Protein AF-A0A2E2E248-F1 (afdb_monomer)

Structure (mmCIF, N/CA/C/O backbone):
data_AF-A0A2E2E248-F1
#
_entry.id   AF-A0A2E2E248-F1
#
loop_
_atom_site.group_PDB
_atom_site.id
_atom_site.type_symbol
_atom_site.label_atom_id
_atom_site.label_alt_id
_atom_site.label_comp_id
_atom_site.label_asym_id
_atom_site.label_entity_id
_atom_site.label_seq_id
_atom_site.pdbx_PDB_ins_code
_atom_site.Cartn_x
_atom_site.Cartn_y
_atom_site.Cartn_z
_atom_site.occupancy
_atom_site.B_iso_or_equiv
_atom_site.auth_seq_id
_atom_site.auth_comp_id
_atom_site.auth_asym_id
_atom_site.auth_atom_id
_atom_site.pdbx_PDB_model_num
ATOM 1 N N . MET A 1 1 ? 5.690 -13.723 6.437 1.00 57.59 1 MET A N 1
ATOM 2 C CA . MET A 1 1 ? 5.033 -14.015 5.138 1.00 57.59 1 MET A CA 1
ATOM 3 C C . MET A 1 1 ? 4.847 -12.769 4.275 1.00 57.59 1 MET A C 1
ATOM 5 O O . MET A 1 1 ? 5.312 -12.788 3.146 1.00 57.59 1 MET A O 1
ATOM 9 N N . PHE A 1 2 ? 4.271 -11.679 4.800 1.00 66.31 2 PHE A N 1
ATOM 10 C CA . PHE A 1 2 ? 3.949 -10.451 4.043 1.00 66.31 2 PHE A CA 1
ATOM 11 C C . PHE A 1 2 ? 5.123 -9.717 3.369 1.00 66.31 2 PHE A C 1
ATOM 13 O O . PHE A 1 2 ? 4.900 -8.986 2.413 1.00 66.31 2 PHE A O 1
ATOM 20 N N . TYR A 1 3 ? 6.360 -9.934 3.822 1.00 67.88 3 TYR A N 1
ATOM 21 C CA . TYR A 1 3 ? 7.569 -9.415 3.164 1.00 67.88 3 TYR A CA 1
ATOM 22 C C . TYR A 1 3 ? 8.296 -10.467 2.321 1.00 67.88 3 TYR A C 1
ATOM 24 O O . TYR A 1 3 ? 8.964 -10.128 1.356 1.00 67.88 3 TYR A O 1
ATOM 32 N N . VAL A 1 4 ? 8.124 -11.750 2.648 1.00 78.69 4 VAL A N 1
ATOM 33 C CA . VAL A 1 4 ? 8.805 -12.861 1.965 1.00 78.69 4 VAL A CA 1
ATOM 34 C C . VAL A 1 4 ? 8.157 -13.135 0.611 1.00 78.69 4 VAL A C 1
ATOM 36 O O . VAL A 1 4 ? 8.856 -13.320 -0.375 1.00 78.69 4 VAL A O 1
ATOM 39 N N . PHE A 1 5 ? 6.823 -13.115 0.548 1.00 85.00 5 PHE A N 1
ATOM 40 C CA . PHE A 1 5 ? 6.097 -13.381 -0.692 1.00 85.00 5 PHE A CA 1
ATOM 41 C C . PHE A 1 5 ? 6.354 -12.316 -1.778 1.00 85.00 5 PHE A C 1
ATOM 43 O O . PHE A 1 5 ? 6.743 -12.704 -2.877 1.00 85.00 5 PHE A O 1
ATOM 50 N N . PRO A 1 6 ? 6.273 -10.996 -1.494 1.00 85.44 6 PRO A N 1
ATOM 51 C CA . PRO A 1 6 ? 6.676 -9.980 -2.469 1.00 85.44 6 PRO A CA 1
ATOM 52 C C . PRO A 1 6 ? 8.132 -10.117 -2.924 1.00 85.44 6 PRO A C 1
ATOM 54 O O . PRO A 1 6 ? 8.435 -9.881 -4.091 1.00 85.44 6 PRO A O 1
ATOM 57 N N . LEU A 1 7 ? 9.033 -10.518 -2.020 1.00 84.62 7 LEU A N 1
ATOM 58 C CA . LEU A 1 7 ? 10.455 -10.687 -2.323 1.00 84.62 7 LEU A CA 1
ATOM 59 C C . LEU A 1 7 ? 10.681 -11.859 -3.287 1.00 84.62 7 LEU A C 1
ATOM 61 O O . LEU A 1 7 ? 11.422 -11.709 -4.254 1.00 84.62 7 LEU A O 1
ATOM 65 N N . ILE A 1 8 ? 9.976 -12.980 -3.094 1.00 87.31 8 ILE A N 1
ATOM 66 C CA . ILE A 1 8 ? 9.983 -14.105 -4.041 1.00 87.31 8 ILE A CA 1
ATOM 67 C C . ILE A 1 8 ? 9.448 -13.658 -5.406 1.00 87.31 8 ILE A C 1
ATOM 69 O O . ILE A 1 8 ? 10.088 -13.931 -6.416 1.00 87.31 8 ILE A O 1
ATOM 73 N N . CYS A 1 9 ? 8.324 -12.935 -5.459 1.00 84.44 9 CYS A N 1
ATOM 74 C CA . CYS A 1 9 ? 7.767 -12.442 -6.724 1.00 84.44 9 CYS A CA 1
ATOM 75 C C . CYS A 1 9 ? 8.736 -11.511 -7.472 1.00 84.44 9 CYS A C 1
ATOM 77 O O . CYS A 1 9 ? 8.905 -11.654 -8.683 1.00 84.44 9 CYS A O 1
ATOM 79 N N . GLY A 1 10 ? 9.411 -10.600 -6.762 1.00 79.69 10 GLY A N 1
ATOM 80 C CA . GLY A 1 10 ? 10.454 -9.755 -7.347 1.00 79.69 10 GLY A CA 1
ATOM 81 C C . GLY A 1 10 ? 11.634 -10.579 -7.873 1.00 79.69 10 GLY A C 1
ATOM 82 O O . GLY A 1 10 ? 12.043 -10.429 -9.022 1.00 79.69 10 GLY A O 1
ATOM 83 N N . PHE A 1 11 ? 12.123 -11.534 -7.078 1.00 84.00 11 PHE A N 1
ATOM 84 C CA . PHE A 1 11 ? 13.238 -12.396 -7.475 1.00 84.00 11 PHE A CA 1
ATOM 85 C C . PHE A 1 11 ? 12.915 -13.263 -8.700 1.00 84.00 11 PHE A C 1
ATOM 87 O O . PHE A 1 11 ? 13.746 -13.407 -9.594 1.00 84.00 11 PHE A O 1
ATOM 94 N N . VAL A 1 12 ? 11.690 -13.787 -8.787 1.00 86.12 12 VAL A N 1
ATOM 95 C CA . VAL A 1 12 ? 11.202 -14.507 -9.971 1.00 86.12 12 VAL A CA 1
ATOM 96 C C . VAL A 1 12 ? 11.233 -13.594 -11.198 1.00 86.12 12 VAL A C 1
ATOM 98 O O . VAL A 1 12 ? 11.735 -13.995 -12.243 1.00 86.12 12 VAL A O 1
ATOM 101 N N . SER A 1 13 ? 10.784 -12.343 -11.075 1.00 82.31 13 SER A N 1
ATOM 102 C CA . SER A 1 13 ? 10.848 -11.384 -12.185 1.00 82.31 13 SER A CA 1
ATOM 103 C C . SER A 1 13 ? 12.276 -11.105 -1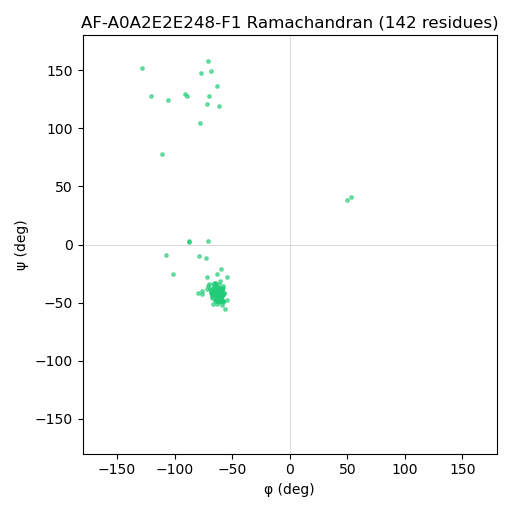2.657 1.00 82.31 13 SER A C 1
ATOM 105 O O . SER A 1 13 ? 12.498 -10.978 -13.862 1.00 82.31 13 SER A O 1
ATOM 107 N N . LEU A 1 14 ? 13.239 -11.011 -11.731 1.00 82.94 14 LEU A N 1
ATOM 108 C CA . LEU A 1 14 ? 14.658 -10.869 -12.075 1.00 82.94 14 LEU A CA 1
ATOM 109 C C . LEU A 1 14 ? 15.175 -12.094 -12.821 1.00 82.94 14 LEU A C 1
ATOM 111 O O . LEU A 1 14 ? 15.854 -11.948 -13.833 1.00 82.94 14 LEU A O 1
ATOM 115 N N . TYR A 1 15 ? 14.828 -13.292 -12.347 1.00 86.50 15 TYR A N 1
ATOM 116 C CA . TYR A 1 15 ? 15.257 -14.545 -12.961 1.00 86.50 15 TYR A CA 1
ATOM 117 C C . TYR A 1 15 ? 14.785 -14.673 -14.418 1.00 86.50 15 TYR A C 1
ATOM 119 O O . TYR A 1 15 ? 15.542 -15.118 -15.277 1.00 86.50 15 TYR A O 1
ATOM 127 N N . PHE A 1 16 ? 13.565 -14.217 -14.719 1.00 88.31 16 PHE A N 1
ATOM 128 C CA . PHE A 1 16 ? 13.005 -14.224 -16.075 1.00 88.31 16 PHE A CA 1
ATOM 129 C C . PHE A 1 16 ? 13.354 -12.980 -16.916 1.00 88.31 16 PHE A C 1
ATOM 131 O O . PHE A 1 16 ? 12.902 -12.888 -18.055 1.00 88.31 16 PHE A O 1
ATOM 138 N N . ASN A 1 17 ? 14.150 -12.034 -16.394 1.00 85.44 17 ASN A N 1
ATOM 139 C CA . ASN A 1 17 ? 14.510 -10.771 -17.061 1.00 85.44 17 ASN A CA 1
ATOM 140 C C . ASN A 1 17 ? 13.304 -9.991 -17.621 1.00 85.44 17 ASN A C 1
ATOM 142 O O . ASN A 1 17 ? 13.375 -9.377 -18.686 1.00 85.44 17 ASN A O 1
ATOM 146 N N . ILE A 1 18 ? 12.186 -9.998 -16.893 1.00 84.81 18 ILE A N 1
ATOM 147 C CA . ILE A 1 18 ? 10.997 -9.242 -17.291 1.00 84.81 18 ILE A CA 1
ATOM 148 C C . ILE A 1 18 ? 11.304 -7.752 -17.125 1.00 84.81 18 ILE A C 1
ATOM 150 O O . ILE A 1 18 ? 11.724 -7.319 -16.052 1.00 84.81 18 ILE A O 1
ATOM 154 N N . SER A 1 19 ? 11.078 -6.974 -18.183 1.00 87.50 19 SER A N 1
ATOM 155 C CA . SER A 1 19 ? 11.227 -5.520 -18.178 1.00 87.50 19 SER A CA 1
ATOM 156 C C . SER A 1 19 ? 9.897 -4.873 -18.540 1.00 87.50 19 SER A C 1
ATOM 158 O O . SER A 1 19 ? 9.279 -5.223 -19.546 1.00 87.50 19 SER A O 1
ATOM 160 N N . PHE A 1 20 ? 9.444 -3.944 -17.708 1.00 86.38 20 PHE A N 1
ATOM 161 C CA . PHE A 1 20 ? 8.281 -3.118 -17.985 1.00 86.38 20 PHE A CA 1
ATOM 162 C C . PHE A 1 20 ? 8.620 -2.009 -18.975 1.00 86.38 20 PHE A C 1
ATOM 164 O O . PHE A 1 20 ? 9.731 -1.467 -18.998 1.00 86.38 20 PHE A O 1
ATOM 171 N N . ASP A 1 21 ? 7.617 -1.666 -19.775 1.00 90.38 21 ASP A N 1
ATOM 172 C CA . ASP A 1 21 ? 7.660 -0.481 -20.613 1.00 90.38 21 ASP A CA 1
ATOM 173 C C . ASP A 1 21 ? 7.551 0.811 -19.775 1.00 90.38 21 ASP A C 1
ATOM 175 O O . ASP A 1 21 ? 7.064 0.783 -18.641 1.00 90.38 21 ASP A O 1
ATOM 179 N N . ILE A 1 22 ? 8.009 1.946 -20.315 1.00 89.19 22 ILE A N 1
ATOM 180 C CA . ILE A 1 22 ? 7.987 3.248 -19.626 1.00 89.19 22 ILE A CA 1
ATOM 181 C C . ILE A 1 22 ? 6.552 3.618 -19.267 1.00 89.19 22 ILE A C 1
ATOM 183 O O . ILE A 1 22 ? 6.300 4.110 -18.163 1.00 89.19 22 ILE A O 1
ATOM 187 N N . ASP A 1 23 ? 5.613 3.327 -20.166 1.00 92.06 23 ASP A N 1
ATOM 188 C CA . ASP A 1 23 ? 4.202 3.648 -19.986 1.00 92.06 23 ASP A CA 1
ATOM 189 C C . ASP A 1 23 ? 3.619 2.945 -18.749 1.00 92.06 23 ASP A C 1
ATOM 191 O O . ASP A 1 23 ? 2.795 3.520 -18.034 1.00 92.06 23 ASP A O 1
ATOM 195 N N . SER A 1 24 ? 4.124 1.757 -18.394 1.00 93.00 24 SER A N 1
ATOM 196 C CA . SER A 1 24 ? 3.740 1.048 -17.167 1.00 93.00 24 SER A CA 1
ATOM 197 C C . SER A 1 24 ? 4.141 1.801 -15.895 1.00 93.00 24 SER A C 1
ATOM 199 O O . SER A 1 24 ? 3.394 1.791 -14.911 1.00 93.00 24 SER A O 1
ATOM 201 N N . TYR A 1 25 ? 5.291 2.485 -15.883 1.00 93.31 25 TYR A N 1
ATOM 202 C CA . TYR A 1 25 ? 5.671 3.340 -14.751 1.00 93.31 25 TYR A CA 1
ATOM 203 C C . TYR A 1 25 ? 4.797 4.596 -14.690 1.00 93.31 25 TYR A C 1
ATOM 205 O O . TYR A 1 25 ? 4.409 5.005 -13.597 1.00 93.31 25 TYR A O 1
ATOM 213 N N . GLY A 1 26 ? 4.405 5.149 -15.844 1.00 93.12 26 GLY A N 1
ATOM 214 C CA . GLY A 1 26 ? 3.413 6.226 -15.928 1.00 93.12 26 GLY A CA 1
ATOM 215 C C . GLY A 1 26 ? 2.074 5.824 -15.300 1.00 93.12 26 GLY A C 1
ATOM 216 O O . GLY A 1 26 ? 1.565 6.513 -14.414 1.00 93.12 26 GLY A O 1
ATOM 217 N N . LEU A 1 27 ? 1.557 4.647 -15.667 1.00 95.31 27 LEU A N 1
ATOM 218 C CA . LEU A 1 27 ? 0.356 4.058 -15.062 1.00 95.31 27 LEU A CA 1
ATOM 219 C C . LEU A 1 27 ? 0.516 3.834 -13.552 1.00 95.31 27 LEU A C 1
ATOM 221 O O . LEU A 1 27 ? -0.423 4.064 -12.788 1.00 95.31 27 LEU A O 1
ATOM 225 N N . SER A 1 28 ? 1.710 3.428 -13.108 1.00 95.50 28 SER A N 1
ATOM 226 C CA . SER A 1 28 ? 2.009 3.219 -11.687 1.00 95.50 28 SER A CA 1
ATOM 227 C C . SER A 1 28 ? 1.898 4.514 -10.879 1.00 95.50 28 SER A C 1
ATOM 229 O O . SER A 1 28 ? 1.330 4.508 -9.786 1.00 95.50 28 SER A O 1
ATOM 231 N N . ILE A 1 29 ? 2.372 5.640 -11.424 1.00 95.81 29 ILE A N 1
ATOM 232 C CA . ILE A 1 29 ? 2.257 6.960 -10.783 1.00 95.81 29 ILE A CA 1
ATOM 233 C C . ILE A 1 29 ? 0.782 7.323 -10.580 1.00 95.81 29 ILE A C 1
ATOM 235 O O . ILE A 1 29 ? 0.387 7.691 -9.472 1.00 95.81 29 ILE A O 1
ATOM 239 N N . THR A 1 30 ? -0.048 7.177 -11.619 1.00 96.75 30 THR A N 1
ATOM 240 C CA . THR A 1 30 ? -1.489 7.455 -11.528 1.00 96.75 30 THR A CA 1
ATOM 241 C C . THR A 1 30 ? -2.175 6.532 -10.524 1.00 96.75 30 THR A C 1
ATOM 243 O O . THR A 1 30 ? -2.944 7.000 -9.684 1.00 96.75 30 THR A O 1
ATOM 246 N N . PHE A 1 31 ? -1.862 5.235 -10.562 1.00 96.62 31 PHE A N 1
ATOM 247 C CA . PHE A 1 31 ? -2.400 4.238 -9.639 1.00 96.62 31 PHE A CA 1
ATOM 248 C C . PHE A 1 31 ? -2.118 4.601 -8.176 1.00 96.62 31 PHE A C 1
ATOM 250 O O . PHE A 1 31 ? -3.053 4.734 -7.383 1.00 96.62 31 PHE A O 1
ATOM 257 N N . PHE A 1 32 ? -0.848 4.815 -7.811 1.00 96.56 32 PHE A N 1
ATOM 258 C CA . PHE A 1 32 ? -0.494 5.161 -6.433 1.00 96.56 32 PHE A CA 1
ATOM 259 C C . PHE A 1 32 ? -1.035 6.537 -6.035 1.00 96.56 32 PHE A C 1
ATOM 261 O O . PHE A 1 32 ? -1.461 6.700 -4.895 1.00 96.56 32 PHE A O 1
ATOM 268 N N . GLY A 1 33 ? -1.103 7.501 -6.959 1.00 96.69 33 GLY A N 1
ATOM 269 C CA . GLY A 1 33 ? -1.698 8.816 -6.706 1.00 96.69 33 GLY A CA 1
ATOM 270 C C . GLY A 1 33 ? -3.172 8.731 -6.296 1.00 96.69 33 GLY A C 1
ATOM 271 O O . GLY A 1 33 ? -3.567 9.308 -5.282 1.00 96.69 33 GLY A O 1
ATOM 272 N N . ILE A 1 34 ? -3.971 7.948 -7.029 1.00 96.81 34 ILE A N 1
ATOM 273 C CA . ILE A 1 34 ? -5.380 7.692 -6.690 1.00 96.81 34 ILE A CA 1
ATOM 274 C C . ILE A 1 34 ? -5.483 7.005 -5.325 1.00 96.81 34 ILE A C 1
ATOM 276 O O . ILE A 1 34 ? -6.274 7.417 -4.476 1.00 96.81 34 ILE A O 1
ATOM 280 N N . PHE A 1 35 ? -4.667 5.978 -5.082 1.00 95.19 35 PHE A N 1
ATOM 281 C CA . PHE A 1 35 ? -4.716 5.240 -3.823 1.00 95.19 35 PHE A CA 1
ATOM 282 C C . PHE A 1 35 ? -4.308 6.074 -2.612 1.00 95.19 35 PHE A C 1
ATOM 284 O O . PHE A 1 35 ? -4.934 5.935 -1.567 1.00 95.19 35 PHE A O 1
ATOM 291 N N . ILE A 1 36 ? -3.332 6.975 -2.735 1.00 96.44 36 ILE A N 1
ATOM 292 C CA . ILE A 1 36 ? -2.980 7.913 -1.660 1.00 96.44 36 ILE A CA 1
ATOM 293 C C . ILE A 1 36 ? -4.198 8.764 -1.287 1.00 96.44 36 ILE A C 1
ATOM 295 O O . ILE A 1 36 ? -4.537 8.854 -0.107 1.00 96.44 36 ILE A O 1
ATOM 299 N N . ALA A 1 37 ? -4.895 9.335 -2.275 1.00 96.56 37 ALA A N 1
ATOM 300 C CA . ALA A 1 37 ? -6.091 10.140 -2.029 1.00 96.56 37 ALA A CA 1
ATOM 301 C C . ALA A 1 37 ? -7.212 9.323 -1.359 1.00 96.56 37 ALA A C 1
ATOM 303 O O . ALA A 1 37 ? -7.810 9.770 -0.378 1.00 96.56 37 ALA A O 1
ATOM 304 N N . LEU A 1 38 ? -7.464 8.101 -1.840 1.00 95.38 38 LEU A N 1
ATOM 305 C CA . LEU A 1 38 ? -8.457 7.199 -1.249 1.00 95.38 38 LEU A CA 1
ATOM 306 C C . LEU A 1 38 ? -8.101 6.812 0.191 1.00 95.38 38 LEU A C 1
ATOM 308 O O . LEU A 1 38 ? -8.957 6.865 1.073 1.00 95.38 38 LEU A O 1
ATOM 312 N N . LEU A 1 39 ? -6.846 6.447 0.450 1.00 94.44 39 LEU A N 1
ATOM 313 C CA . LEU A 1 39 ? -6.397 6.035 1.777 1.00 94.44 39 LEU A CA 1
ATOM 314 C C . LEU A 1 39 ? -6.435 7.192 2.778 1.00 94.44 39 LEU A C 1
ATOM 316 O O . LEU A 1 39 ? -6.829 6.970 3.919 1.00 94.44 39 LEU A O 1
ATOM 320 N N . LEU A 1 40 ? -6.102 8.418 2.360 1.00 94.81 40 LEU A N 1
ATOM 321 C CA . LEU A 1 40 ? -6.245 9.611 3.200 1.00 94.81 40 LEU A CA 1
ATOM 322 C C . LEU A 1 40 ? -7.713 9.878 3.558 1.00 94.81 40 LEU A C 1
ATOM 324 O O . LEU A 1 40 ? -8.019 10.120 4.726 1.00 94.81 40 LEU A O 1
ATOM 328 N N . ASN A 1 41 ? -8.634 9.761 2.594 1.00 94.94 41 ASN A N 1
ATOM 329 C CA . ASN A 1 41 ? -10.073 9.882 2.860 1.00 94.94 41 ASN A CA 1
ATOM 330 C C . ASN A 1 41 ? -10.550 8.838 3.879 1.00 94.94 41 ASN A C 1
ATOM 332 O O . ASN A 1 41 ? -11.277 9.162 4.820 1.00 94.94 41 ASN A O 1
ATOM 336 N N . ILE A 1 42 ? -10.101 7.590 3.727 1.00 91.44 42 ILE A N 1
ATOM 337 C CA . ILE A 1 42 ? -10.409 6.507 4.665 1.00 91.44 42 ILE A CA 1
ATOM 338 C C . ILE A 1 42 ? -9.804 6.798 6.048 1.00 91.44 42 ILE A C 1
ATOM 340 O O . ILE A 1 42 ? -10.487 6.630 7.057 1.00 91.44 42 ILE A O 1
ATOM 344 N N . GLN A 1 43 ? -8.559 7.277 6.122 1.00 92.00 43 GLN A N 1
ATOM 345 C CA . GLN A 1 43 ? -7.897 7.617 7.384 1.00 92.00 43 GLN A CA 1
ATOM 346 C C . GLN A 1 43 ? -8.670 8.692 8.157 1.00 92.00 43 GLN A C 1
ATOM 348 O O . GLN A 1 43 ? -8.902 8.536 9.357 1.00 92.00 43 GLN A O 1
ATOM 353 N N . VAL A 1 44 ? -9.125 9.748 7.476 1.00 91.31 44 VAL A N 1
ATOM 354 C CA . VAL A 1 44 ? -9.961 10.794 8.086 1.00 91.31 44 VAL A CA 1
ATOM 355 C C . VAL A 1 44 ? -11.296 10.221 8.572 1.00 91.31 44 VAL A C 1
ATOM 357 O O . VAL A 1 44 ? -11.731 10.541 9.680 1.00 91.31 44 VAL A O 1
ATOM 360 N N . ALA A 1 45 ? -11.926 9.331 7.800 1.00 90.25 45 ALA A N 1
ATOM 361 C CA . ALA A 1 45 ? -13.172 8.675 8.199 1.00 90.25 45 ALA A CA 1
ATOM 362 C C . ALA A 1 45 ? -13.003 7.787 9.447 1.00 90.25 4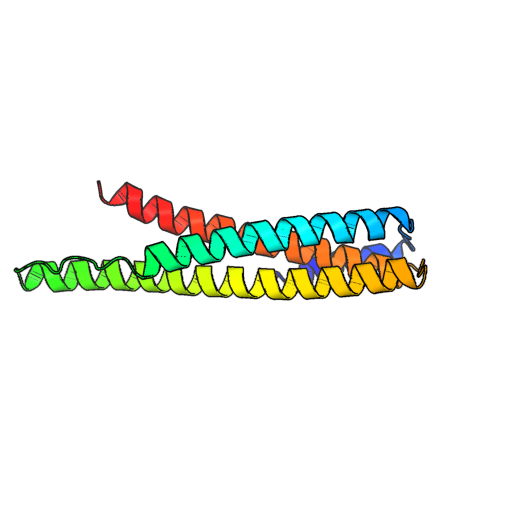5 ALA A C 1
ATOM 364 O O . ALA A 1 45 ? -13.845 7.791 10.339 1.00 90.25 45 ALA A O 1
ATOM 365 N N . ILE A 1 46 ? -11.899 7.052 9.567 1.00 87.31 46 ILE A N 1
ATOM 366 C CA . ILE A 1 46 ? -11.621 6.248 10.768 1.00 87.31 46 ILE A CA 1
ATOM 367 C C . ILE A 1 46 ? -11.311 7.135 11.966 1.00 87.31 46 ILE A C 1
ATOM 369 O O . ILE A 1 46 ? -11.735 6.841 13.085 1.00 87.31 46 ILE A O 1
ATOM 373 N N . PHE A 1 47 ? -10.592 8.232 11.746 1.00 85.25 47 PHE A N 1
ATOM 374 C CA . PHE A 1 47 ? -10.299 9.190 12.799 1.00 85.25 47 PHE A CA 1
ATOM 375 C C . PHE A 1 47 ? -11.576 9.831 13.360 1.00 85.25 47 PHE A C 1
ATOM 377 O O . PHE A 1 47 ? -11.704 9.957 14.579 1.00 85.25 47 PHE A O 1
ATOM 384 N N . SER A 1 48 ? -12.558 10.156 12.511 1.00 85.19 48 SER A N 1
ATOM 385 C CA . SER A 1 48 ? -13.854 10.670 12.974 1.00 85.19 48 SER A CA 1
ATOM 386 C C . SER A 1 48 ? -14.621 9.634 13.809 1.00 85.19 48 SER A C 1
ATOM 388 O O . SER A 1 48 ? -15.174 9.977 14.855 1.00 85.19 48 SER A O 1
ATOM 390 N N . ILE A 1 49 ? -14.567 8.351 13.429 1.00 82.94 49 ILE A N 1
ATOM 391 C CA . ILE A 1 49 ? -15.128 7.243 14.221 1.00 82.94 49 ILE A CA 1
ATOM 392 C C . ILE A 1 49 ? -14.417 7.128 15.578 1.00 82.94 49 ILE A C 1
ATOM 394 O O . ILE A 1 49 ? -15.068 6.926 16.604 1.00 82.94 49 ILE A O 1
ATOM 398 N N . PHE A 1 50 ? -13.093 7.299 15.613 1.00 78.50 50 PHE A N 1
ATOM 399 C CA . PHE A 1 50 ? -12.301 7.218 16.843 1.00 78.50 50 PHE A CA 1
ATOM 400 C C . PHE A 1 50 ? -12.639 8.329 17.850 1.00 78.50 50 PHE A C 1
ATOM 402 O O . PHE A 1 50 ? -12.590 8.101 19.060 1.00 78.50 50 PHE A O 1
ATOM 409 N N . GLN A 1 51 ? -13.006 9.519 17.367 1.00 77.94 51 GLN A N 1
ATOM 410 C CA . GLN A 1 51 ? -13.374 10.661 18.210 1.00 77.94 51 GLN A CA 1
ATOM 411 C C . GLN A 1 51 ? -14.797 10.591 18.780 1.00 77.94 51 GLN A C 1
ATOM 413 O O . GLN A 1 51 ? -15.141 11.393 19.655 1.00 77.94 51 GLN A O 1
ATOM 418 N N . ARG A 1 52 ? -15.634 9.649 18.325 1.00 79.19 52 ARG A N 1
ATOM 419 C CA . ARG A 1 52 ? -17.006 9.512 18.822 1.00 79.19 52 ARG A CA 1
ATOM 420 C C . ARG A 1 52 ? -16.983 9.209 20.326 1.00 79.19 52 ARG A C 1
ATOM 422 O O . ARG A 1 52 ? -16.413 8.211 20.767 1.00 79.19 52 ARG A O 1
ATOM 429 N N . LYS A 1 53 ? -17.585 10.095 21.128 1.00 63.00 53 LYS A N 1
ATOM 430 C CA . LYS A 1 53 ? -17.735 9.900 22.576 1.00 63.00 53 LYS A CA 1
ATOM 431 C C . LYS A 1 53 ? -18.773 8.803 22.811 1.00 63.00 53 LYS A C 1
ATOM 433 O O . LYS A 1 53 ? -19.909 8.930 22.370 1.00 63.00 53 LYS A O 1
ATOM 438 N N . TRP A 1 54 ? -18.363 7.732 23.480 1.00 67.06 54 TRP A N 1
ATOM 439 C CA . TRP A 1 54 ? -19.243 6.632 23.870 1.00 67.06 54 TRP A CA 1
ATOM 440 C C . TRP A 1 54 ? -19.842 6.957 25.239 1.00 67.06 54 TRP A C 1
ATOM 442 O O . TRP A 1 54 ? -19.098 7.302 26.163 1.00 67.06 54 TRP A O 1
ATOM 452 N N . GLU A 1 55 ? -21.166 6.889 25.359 1.00 62.50 55 GLU A N 1
ATOM 453 C CA . GLU A 1 55 ? -21.863 7.103 26.628 1.00 62.50 55 GLU A CA 1
ATOM 454 C C . GLU A 1 55 ? -21.453 6.027 27.641 1.00 62.50 55 GLU A C 1
ATOM 456 O O . GLU A 1 55 ? -21.325 4.849 27.304 1.00 62.50 55 GLU A O 1
ATOM 461 N N . GLN A 1 56 ? -21.190 6.438 28.884 1.00 63.78 56 GLN A N 1
ATOM 462 C CA . GLN A 1 56 ? -20.877 5.504 29.963 1.00 63.78 56 GLN A CA 1
ATOM 463 C C . GLN A 1 56 ? -22.177 5.102 30.671 1.00 63.78 56 GLN A C 1
ATOM 465 O O . GLN A 1 56 ? -22.927 5.992 31.073 1.00 63.78 56 GLN A O 1
ATOM 470 N N . PRO A 1 57 ? -22.445 3.800 30.868 1.00 62.91 57 PRO A N 1
ATOM 471 C CA . PRO A 1 57 ? -23.619 3.351 31.606 1.00 62.91 57 PRO A CA 1
ATOM 472 C C . PRO A 1 57 ? -23.490 3.718 33.090 1.00 62.91 57 PRO A C 1
ATOM 474 O O . PRO A 1 57 ? -22.391 3.726 33.653 1.00 62.91 57 PRO A O 1
ATOM 477 N N . SER A 1 58 ? -24.627 3.969 33.738 1.00 65.06 58 SER A N 1
ATOM 478 C CA . SER A 1 58 ? -24.702 4.307 35.166 1.00 65.06 58 SER A CA 1
ATOM 479 C C . SER A 1 58 ? -24.441 3.121 36.107 1.00 65.06 58 SER A C 1
ATOM 481 O O . SER A 1 58 ? -24.251 3.343 37.297 1.00 65.06 58 SER A O 1
ATOM 483 N N . ASP A 1 59 ? -24.418 1.884 35.595 1.00 76.56 59 ASP A N 1
ATOM 484 C CA . ASP A 1 59 ? -24.430 0.653 36.396 1.00 76.56 59 ASP A CA 1
ATOM 485 C C . ASP A 1 59 ? -23.055 -0.055 36.429 1.00 76.56 59 ASP A C 1
ATOM 487 O O . ASP A 1 59 ? -22.469 -0.375 35.389 1.00 76.56 59 ASP A O 1
ATOM 491 N N . ASP A 1 60 ? -22.515 -0.307 37.626 1.00 73.06 60 ASP A N 1
ATOM 492 C CA . ASP A 1 60 ? -21.086 -0.602 37.853 1.00 73.06 60 ASP A CA 1
ATOM 493 C C . ASP A 1 60 ? -20.635 -1.996 37.359 1.00 73.06 60 ASP A C 1
ATOM 495 O O . ASP A 1 60 ? -19.475 -2.191 36.974 1.00 73.06 60 ASP A O 1
ATOM 499 N N . GLN A 1 61 ? -21.542 -2.980 37.317 1.00 72.25 61 GLN A N 1
ATOM 500 C CA . GLN A 1 61 ? -21.241 -4.319 36.785 1.00 72.25 61 GLN A CA 1
ATOM 501 C C . GLN A 1 61 ? -21.276 -4.360 35.249 1.00 72.25 61 GLN A C 1
ATOM 503 O O . GLN A 1 61 ? -20.372 -4.918 34.619 1.00 72.25 61 GLN A O 1
ATOM 508 N N . LEU A 1 62 ? -22.262 -3.698 34.634 1.00 70.19 62 LEU A N 1
ATOM 509 C CA . LEU A 1 62 ? -22.362 -3.534 33.178 1.00 70.19 62 LEU A CA 1
ATOM 510 C C . LEU A 1 62 ? -21.199 -2.699 32.627 1.00 70.19 62 LEU A C 1
ATOM 512 O O . LEU A 1 62 ? -20.673 -2.992 31.550 1.00 70.19 62 LEU A O 1
ATOM 516 N N . LYS A 1 63 ? -20.718 -1.727 33.410 1.00 74.75 63 LYS A N 1
ATOM 517 C CA . LYS A 1 63 ? -19.572 -0.876 33.081 1.00 74.75 63 LYS A CA 1
ATOM 518 C C . LYS A 1 63 ? -18.296 -1.672 32.808 1.00 74.75 63 LYS A C 1
ATOM 520 O O . LYS A 1 63 ? -17.601 -1.372 31.843 1.00 74.75 63 LYS A O 1
ATOM 525 N N . LYS A 1 64 ? -17.990 -2.723 33.582 1.00 76.81 64 LYS A N 1
ATOM 526 C CA . LYS A 1 64 ? -16.778 -3.545 33.365 1.00 76.81 64 LYS A CA 1
ATOM 527 C C . LYS A 1 64 ? -16.829 -4.346 32.059 1.00 76.81 64 LYS A C 1
ATOM 529 O O . LYS A 1 64 ? -15.837 -4.386 31.330 1.00 76.81 64 LYS A O 1
ATOM 534 N N . LEU A 1 65 ? -17.977 -4.950 31.741 1.00 76.25 65 LEU A N 1
ATOM 535 C CA . LEU A 1 65 ? -18.177 -5.694 30.490 1.00 76.25 65 LEU A CA 1
ATOM 536 C C . LEU A 1 65 ? -18.150 -4.764 29.269 1.00 76.25 65 LEU A C 1
ATOM 538 O O . LEU A 1 65 ? -17.494 -5.075 28.273 1.00 76.25 65 LEU A O 1
ATOM 542 N N . GLN A 1 66 ? -18.794 -3.598 29.357 1.00 76.62 66 GLN A N 1
ATOM 543 C CA . GLN A 1 66 ? -18.783 -2.608 28.280 1.00 76.62 66 GLN A CA 1
ATOM 544 C C . GLN A 1 66 ? -17.405 -1.968 28.083 1.00 76.62 66 GLN A C 1
ATOM 546 O O . GLN A 1 66 ? -16.965 -1.823 26.945 1.00 76.62 66 GLN A O 1
ATOM 551 N N . LEU A 1 67 ? -16.667 -1.670 29.158 1.00 78.56 67 LEU A N 1
ATOM 552 C CA . LEU A 1 67 ? -15.295 -1.159 29.070 1.00 78.56 67 LEU A CA 1
ATOM 553 C C . LEU A 1 67 ? -14.363 -2.132 28.343 1.00 78.56 67 LEU A C 1
ATOM 555 O O . LEU A 1 67 ? -13.549 -1.700 27.528 1.00 78.56 67 LEU A O 1
ATOM 559 N N . ARG A 1 68 ? -14.502 -3.443 28.586 1.00 79.94 68 ARG A N 1
ATOM 560 C CA . ARG A 1 68 ? -13.719 -4.459 27.871 1.00 79.94 68 ARG A CA 1
ATOM 561 C C . ARG A 1 68 ? -14.035 -4.458 26.374 1.00 79.94 68 ARG A C 1
ATOM 563 O O . ARG A 1 68 ? -13.109 -4.400 25.569 1.00 79.94 68 ARG A O 1
ATOM 570 N N . LYS A 1 69 ? -15.321 -4.425 25.999 1.00 79.69 69 LYS A N 1
ATOM 571 C CA . LYS A 1 69 ? -15.749 -4.331 24.590 1.00 79.69 69 LYS A CA 1
ATOM 572 C C . LYS A 1 69 ? -15.248 -3.044 23.918 1.00 79.69 69 LYS A C 1
ATOM 574 O O . LYS A 1 69 ? -14.733 -3.096 22.804 1.00 79.69 69 LYS A O 1
ATOM 579 N N . ILE A 1 70 ? -15.336 -1.901 24.601 1.00 80.00 70 ILE A N 1
ATOM 580 C CA . ILE A 1 70 ? -14.847 -0.606 24.099 1.00 80.00 70 ILE A CA 1
ATOM 581 C C . ILE A 1 70 ? -13.327 -0.633 23.904 1.00 80.00 70 ILE A C 1
ATOM 583 O O . ILE A 1 70 ? -12.837 -0.141 22.890 1.00 80.00 70 ILE A O 1
ATOM 587 N N . ASN A 1 71 ? -12.573 -1.222 24.836 1.00 81.69 71 ASN A N 1
ATOM 588 C CA . ASN A 1 71 ? -11.119 -1.334 24.710 1.00 81.69 71 ASN A CA 1
ATOM 589 C C . ASN A 1 71 ? -10.706 -2.243 23.549 1.00 81.69 71 ASN A C 1
ATOM 591 O O . ASN A 1 71 ? -9.823 -1.864 22.785 1.00 81.69 71 ASN A O 1
ATOM 595 N N . GLU A 1 72 ? -11.370 -3.386 23.357 1.00 82.38 72 GLU A N 1
ATOM 596 C CA . GLU A 1 72 ? -11.114 -4.249 22.197 1.00 82.38 72 GLU A CA 1
ATOM 597 C C . GLU A 1 72 ? -11.404 -3.531 20.873 1.00 82.38 72 GLU A C 1
ATOM 599 O O . GLU A 1 72 ? -10.618 -3.628 19.929 1.00 82.38 72 GLU A O 1
ATOM 604 N N . ARG A 1 73 ? -12.504 -2.768 20.802 1.00 79.19 73 ARG A N 1
ATOM 605 C CA . ARG A 1 73 ? -12.827 -1.937 19.632 1.00 79.19 73 ARG A CA 1
ATOM 606 C C . ARG A 1 73 ? -11.748 -0.883 19.392 1.00 79.19 73 ARG A C 1
ATOM 608 O O . ARG A 1 73 ? -11.241 -0.777 18.279 1.00 79.19 73 ARG A O 1
ATOM 615 N N . LYS A 1 74 ? -11.352 -0.133 20.427 1.00 82.38 74 LYS A N 1
ATOM 616 C CA . LYS A 1 74 ? -10.288 0.883 20.336 1.00 82.38 74 LYS A CA 1
ATOM 617 C C . LYS A 1 74 ? -8.958 0.288 19.891 1.00 82.38 74 LYS A C 1
ATOM 619 O O . LYS A 1 74 ? -8.258 0.921 19.106 1.00 82.38 74 LYS A O 1
ATOM 624 N N . GLN A 1 75 ? -8.623 -0.912 20.359 1.00 86.19 75 GLN A N 1
ATOM 625 C CA . GLN A 1 75 ? -7.416 -1.608 19.936 1.00 86.19 75 GLN A CA 1
ATOM 626 C C . GLN A 1 75 ? -7.476 -1.951 18.443 1.00 86.19 75 GLN A C 1
ATOM 628 O O . GLN A 1 75 ? -6.549 -1.605 17.715 1.00 86.19 75 GLN A O 1
ATOM 633 N N . LEU A 1 76 ? -8.582 -2.534 17.966 1.00 84.12 76 LEU A N 1
ATOM 634 C CA . LEU A 1 76 ? -8.773 -2.831 16.541 1.00 84.12 76 LEU A CA 1
ATOM 635 C C . LEU A 1 76 ? -8.728 -1.567 15.672 1.00 84.12 76 LEU A C 1
ATOM 637 O O . LEU A 1 76 ? -8.077 -1.568 14.630 1.00 84.12 76 LEU A O 1
ATOM 641 N N . LEU A 1 77 ? -9.373 -0.484 16.110 1.00 85.00 77 LEU A N 1
ATOM 642 C CA . LEU A 1 77 ? -9.348 0.818 15.437 1.00 85.00 77 LEU A CA 1
ATOM 643 C C . LEU A 1 77 ? -7.934 1.413 15.382 1.00 85.00 77 LEU A C 1
ATOM 645 O O . LEU A 1 77 ? -7.517 1.896 14.333 1.00 85.00 77 LEU A O 1
ATOM 649 N N . SER A 1 78 ? -7.184 1.354 16.485 1.00 87.12 78 SER A N 1
ATOM 650 C CA . SER A 1 78 ? -5.795 1.830 16.554 1.00 87.12 78 SER A CA 1
ATOM 651 C C . SER A 1 78 ? -4.885 1.043 15.610 1.00 87.12 78 SER A C 1
ATOM 653 O O . SER A 1 78 ? -4.137 1.611 14.813 1.00 87.12 78 SER A O 1
ATOM 655 N N . GLU A 1 79 ? -5.012 -0.280 15.636 1.00 88.12 79 GLU A N 1
ATOM 656 C CA . GLU A 1 79 ? -4.297 -1.192 14.754 1.00 88.12 79 GLU A CA 1
ATOM 657 C C . GLU A 1 79 ? -4.611 -0.945 13.270 1.00 88.12 79 GLU A C 1
ATOM 659 O O . GLU A 1 79 ? -3.724 -0.969 12.417 1.00 88.12 79 GLU A O 1
ATOM 664 N N . LEU A 1 80 ? -5.878 -0.699 12.951 1.00 89.06 80 LEU A N 1
ATOM 665 C CA . LEU A 1 80 ? -6.337 -0.406 11.601 1.00 89.06 80 LEU A CA 1
ATOM 666 C C . LEU A 1 80 ? -5.827 0.961 11.120 1.00 89.06 80 LEU A C 1
ATOM 668 O O . LEU A 1 80 ? -5.317 1.060 10.004 1.00 89.06 80 LEU A O 1
ATOM 672 N N . ASN A 1 81 ? -5.857 1.978 11.984 1.00 90.88 81 ASN A N 1
ATOM 673 C CA . ASN A 1 81 ? -5.276 3.290 11.706 1.00 90.88 81 ASN A CA 1
ATOM 674 C C . ASN A 1 81 ? -3.760 3.212 11.451 1.00 90.88 81 ASN A C 1
ATOM 676 O O . ASN A 1 81 ? -3.260 3.841 10.518 1.00 90.88 81 ASN A O 1
ATOM 680 N N . SER A 1 82 ? -3.025 2.413 12.232 1.00 90.94 82 SER A N 1
ATOM 681 C CA . SER A 1 82 ? -1.585 2.206 12.030 1.00 90.94 82 SER A CA 1
ATOM 682 C C . SER A 1 82 ? -1.285 1.545 10.679 1.00 90.94 82 SER A C 1
ATOM 684 O O . SER A 1 82 ? -0.429 2.031 9.939 1.00 90.94 82 SER A O 1
ATOM 686 N N . ASN A 1 83 ? -2.041 0.509 10.303 1.00 92.25 83 ASN A N 1
ATOM 687 C CA . ASN A 1 83 ? -1.866 -0.171 9.016 1.00 92.25 83 ASN A CA 1
ATOM 688 C C . ASN A 1 83 ? -2.183 0.736 7.818 1.00 92.25 83 ASN A C 1
ATOM 690 O O . ASN A 1 83 ? -1.472 0.701 6.817 1.00 92.25 83 ASN A O 1
ATOM 694 N N . ILE A 1 84 ? -3.230 1.561 7.911 1.00 93.25 84 ILE A N 1
ATOM 695 C CA . ILE A 1 84 ? -3.578 2.521 6.852 1.00 93.25 84 ILE A CA 1
ATOM 696 C C . ILE A 1 84 ? -2.515 3.611 6.743 1.00 93.25 84 ILE A C 1
ATOM 698 O O . ILE A 1 84 ? -2.065 3.909 5.640 1.00 93.25 84 ILE A O 1
ATOM 702 N N . SER A 1 85 ? -2.054 4.146 7.876 1.00 93.94 85 SER A N 1
ATOM 703 C CA . SER A 1 85 ? -0.969 5.135 7.905 1.00 93.94 85 SER A CA 1
ATOM 704 C C . SER A 1 85 ? 0.306 4.581 7.260 1.00 93.94 85 SER A C 1
ATOM 706 O O . SER A 1 85 ? 0.930 5.253 6.441 1.00 93.94 85 SER A O 1
ATOM 708 N N . TYR A 1 86 ? 0.658 3.328 7.569 1.00 93.81 86 TYR A N 1
ATOM 709 C CA . TYR A 1 86 ? 1.766 2.625 6.925 1.00 93.81 86 TYR A CA 1
ATOM 710 C C . TYR A 1 86 ? 1.574 2.529 5.406 1.00 93.81 86 TYR A C 1
ATOM 712 O O . TYR A 1 86 ? 2.477 2.876 4.646 1.00 93.81 86 TYR A O 1
ATOM 720 N N . LEU A 1 87 ? 0.387 2.114 4.954 1.00 94.44 87 LEU A N 1
ATOM 721 C CA . LEU A 1 87 ? 0.102 1.948 3.532 1.00 94.44 87 L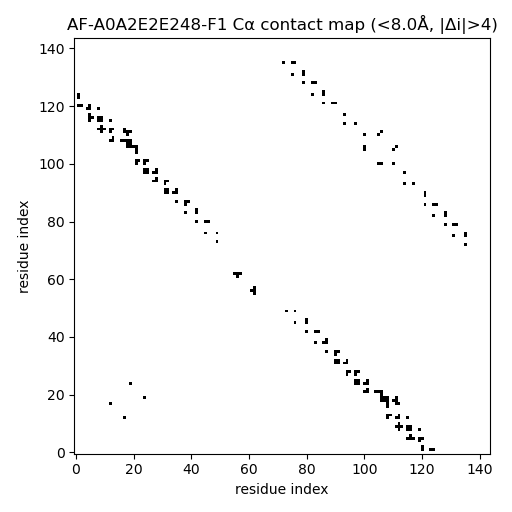EU A CA 1
ATOM 722 C C . LEU A 1 87 ? 0.144 3.275 2.758 1.00 94.44 87 LEU A C 1
ATOM 724 O O . LEU A 1 87 ? 0.576 3.292 1.606 1.00 94.44 87 LEU A O 1
ATOM 728 N N . ILE A 1 88 ? -0.254 4.389 3.378 1.00 95.31 88 ILE A N 1
ATOM 729 C CA . ILE A 1 88 ? -0.147 5.730 2.782 1.00 95.31 88 ILE A CA 1
ATOM 730 C C . ILE A 1 88 ? 1.318 6.087 2.543 1.00 95.31 88 ILE A C 1
ATOM 732 O O . ILE A 1 88 ? 1.690 6.427 1.420 1.00 95.31 88 ILE A O 1
ATOM 736 N N . VAL A 1 89 ? 2.163 5.953 3.569 1.00 96.31 89 VAL A N 1
ATOM 737 C CA . VAL A 1 89 ? 3.605 6.223 3.453 1.00 96.31 89 VAL A CA 1
ATOM 738 C C . VAL A 1 89 ? 4.240 5.315 2.401 1.00 96.31 89 VAL A C 1
ATOM 740 O O . VAL A 1 89 ? 5.001 5.781 1.553 1.00 96.31 89 VAL A O 1
ATOM 743 N N . PHE A 1 90 ? 3.875 4.032 2.400 1.00 95.25 90 PHE A N 1
ATOM 744 C CA . PHE A 1 90 ? 4.339 3.070 1.406 1.00 95.25 90 PHE A CA 1
ATOM 745 C C . PHE A 1 90 ? 3.930 3.455 -0.024 1.00 95.25 90 PHE A C 1
ATOM 747 O O . PHE A 1 90 ? 4.728 3.338 -0.956 1.00 95.25 90 PHE A O 1
ATOM 754 N N . SER A 1 91 ? 2.706 3.954 -0.206 1.00 95.69 91 SER A N 1
ATOM 755 C CA . SER A 1 91 ? 2.198 4.399 -1.508 1.00 95.69 91 SER A CA 1
ATOM 756 C C . SER A 1 91 ? 2.923 5.649 -1.999 1.00 95.69 91 SER A C 1
ATOM 758 O O . SER A 1 91 ? 3.281 5.718 -3.171 1.00 95.69 91 SER A O 1
ATOM 760 N N . ILE A 1 92 ? 3.209 6.605 -1.108 1.00 96.94 92 ILE A N 1
ATOM 761 C CA . ILE A 1 92 ? 4.012 7.796 -1.428 1.00 96.94 92 ILE A CA 1
ATOM 762 C C . ILE A 1 92 ? 5.416 7.379 -1.876 1.00 96.94 92 ILE A C 1
ATOM 764 O O . ILE A 1 92 ? 5.903 7.843 -2.904 1.00 96.94 92 ILE A O 1
ATOM 768 N N . PHE A 1 93 ? 6.054 6.463 -1.147 1.00 96.56 93 PHE A N 1
ATOM 769 C CA . PHE A 1 93 ? 7.377 5.959 -1.509 1.00 96.56 93 PHE A CA 1
ATOM 770 C C . PHE A 1 93 ? 7.368 5.226 -2.861 1.00 96.56 93 PHE A C 1
ATOM 772 O O . PHE A 1 93 ? 8.213 5.485 -3.717 1.00 96.56 93 PHE A O 1
ATOM 779 N N . SER A 1 94 ? 6.369 4.371 -3.092 1.00 95.69 94 SER A N 1
ATOM 780 C CA . SER A 1 94 ? 6.192 3.643 -4.357 1.00 95.69 94 SER A CA 1
ATOM 781 C C . SER A 1 94 ? 5.930 4.581 -5.540 1.00 95.69 94 SER A C 1
ATOM 783 O O . SER A 1 94 ? 6.444 4.351 -6.638 1.00 95.69 94 SER A O 1
ATOM 785 N N . LEU A 1 95 ? 5.183 5.667 -5.316 1.00 96.81 95 LEU A N 1
ATOM 786 C CA . LEU A 1 95 ? 4.961 6.724 -6.300 1.00 96.81 95 LEU A CA 1
ATOM 787 C C . LEU A 1 95 ? 6.273 7.424 -6.652 1.00 96.81 95 LEU A C 1
ATOM 789 O O . LEU A 1 95 ? 6.581 7.552 -7.833 1.00 96.81 95 LEU A O 1
ATOM 793 N N . ILE A 1 96 ? 7.066 7.830 -5.655 1.00 97.25 96 ILE A N 1
ATOM 794 C CA . ILE A 1 96 ? 8.361 8.494 -5.881 1.00 97.25 96 ILE A CA 1
ATOM 795 C C . ILE A 1 96 ? 9.305 7.581 -6.672 1.00 97.25 96 ILE A C 1
ATOM 797 O O . ILE A 1 96 ? 9.915 8.033 -7.639 1.00 97.25 96 ILE A O 1
ATOM 801 N N . ILE A 1 97 ? 9.389 6.294 -6.320 1.00 95.00 97 ILE A N 1
ATOM 802 C CA . ILE A 1 97 ? 10.185 5.312 -7.074 1.00 95.00 97 ILE A CA 1
ATOM 803 C C . ILE A 1 97 ? 9.710 5.220 -8.527 1.00 95.00 97 ILE A C 1
ATOM 805 O O . ILE A 1 97 ? 10.523 5.312 -9.447 1.00 95.00 97 ILE A O 1
ATOM 809 N N . SER A 1 98 ? 8.400 5.081 -8.743 1.00 94.38 98 SER A N 1
ATOM 810 C CA . SER A 1 98 ? 7.823 4.994 -10.091 1.00 94.38 98 SER A CA 1
ATOM 811 C C . SER A 1 98 ? 8.094 6.267 -10.899 1.00 94.38 98 SER A C 1
ATOM 813 O O . SER A 1 98 ? 8.414 6.192 -12.082 1.00 94.38 98 SER A O 1
ATOM 815 N N . MET A 1 99 ? 8.047 7.433 -10.247 1.00 95.38 99 MET A N 1
ATOM 816 C CA . MET A 1 99 ? 8.373 8.723 -10.851 1.00 95.38 99 MET A CA 1
ATOM 817 C C . MET A 1 99 ? 9.842 8.800 -11.273 1.00 95.38 99 MET A C 1
ATOM 819 O O . MET A 1 99 ? 10.129 9.254 -12.376 1.00 95.38 99 MET A O 1
ATOM 823 N N . ILE A 1 100 ? 10.772 8.317 -10.444 1.00 95.19 100 ILE A N 1
ATOM 824 C CA . ILE A 1 100 ? 12.198 8.244 -10.791 1.00 95.19 100 ILE A CA 1
ATOM 825 C C . ILE A 1 100 ? 12.402 7.330 -12.006 1.00 95.19 100 ILE A C 1
ATOM 827 O O . ILE A 1 100 ? 13.066 7.730 -12.961 1.00 95.19 100 ILE A O 1
ATOM 831 N N . PHE A 1 101 ? 11.807 6.133 -12.013 1.00 93.88 101 PHE A N 1
ATOM 832 C CA . PHE A 1 101 ? 11.934 5.205 -13.142 1.00 93.88 101 PHE A CA 1
ATOM 833 C C . PHE A 1 101 ? 11.372 5.785 -14.441 1.00 93.88 101 PHE A C 1
ATOM 835 O O . PHE A 1 101 ? 12.007 5.660 -15.489 1.00 93.88 101 PHE A O 1
ATOM 842 N N . TYR A 1 102 ? 10.241 6.487 -14.359 1.00 93.81 102 TYR A N 1
ATOM 843 C CA . TYR A 1 102 ? 9.624 7.161 -15.495 1.00 93.81 102 TYR A CA 1
ATOM 844 C C . TYR A 1 102 ? 10.474 8.332 -16.021 1.00 93.81 102 TYR A C 1
ATOM 846 O O . TYR A 1 102 ? 10.784 8.387 -17.210 1.00 93.81 102 TYR A O 1
ATOM 854 N N . LEU A 1 103 ? 10.909 9.248 -15.146 1.00 94.12 103 LEU A N 1
ATOM 855 C CA . LEU A 1 103 ? 11.655 10.454 -15.536 1.00 94.12 103 LEU A CA 1
ATOM 856 C C . LEU A 1 103 ? 13.036 10.136 -16.117 1.00 94.12 103 LEU A C 1
ATOM 858 O O . LEU A 1 103 ? 13.441 10.740 -17.109 1.00 94.12 103 LEU A O 1
ATOM 862 N N . PHE A 1 104 ? 13.750 9.178 -15.523 1.00 93.94 104 PHE A N 1
ATOM 863 C CA . PHE A 1 104 ? 15.071 8.757 -15.995 1.00 93.94 104 PHE A CA 1
ATOM 864 C C . PHE A 1 104 ? 15.012 7.666 -17.072 1.00 93.94 104 PHE A C 1
ATOM 866 O O . PHE A 1 104 ? 16.064 7.203 -17.511 1.00 93.94 104 PHE A O 1
ATOM 873 N N . LYS A 1 105 ? 13.810 7.262 -17.514 1.00 90.62 105 LYS A N 1
ATOM 874 C CA . LYS A 1 105 ? 13.603 6.229 -18.544 1.00 90.62 105 LYS A CA 1
ATOM 875 C C . LYS A 1 105 ? 14.326 4.914 -18.219 1.00 90.62 105 LYS A C 1
ATOM 877 O O . LYS A 1 105 ? 14.931 4.284 -19.086 1.00 90.62 105 LYS A O 1
ATOM 882 N N . ILE A 1 106 ? 14.297 4.513 -16.947 1.00 87.38 106 ILE A N 1
ATOM 883 C CA . ILE A 1 106 ? 15.005 3.324 -16.465 1.00 87.38 106 ILE A CA 1
ATOM 884 C C . ILE A 1 106 ? 14.206 2.077 -16.857 1.00 87.38 106 ILE A C 1
ATOM 886 O O . ILE A 1 106 ? 13.214 1.725 -16.221 1.00 87.38 106 ILE A O 1
ATOM 890 N N . HIS A 1 107 ? 14.687 1.374 -17.880 1.00 82.06 107 HIS A N 1
ATOM 891 C CA . HIS A 1 107 ? 14.149 0.090 -18.330 1.00 82.06 107 HIS A CA 1
ATOM 892 C C . HIS A 1 107 ? 15.124 -1.042 -18.046 1.00 82.06 107 HIS A C 1
ATOM 894 O O . HIS A 1 107 ? 15.841 -1.520 -18.925 1.00 82.06 107 HIS A O 1
ATOM 900 N N . CYS A 1 108 ? 15.177 -1.472 -16.795 1.00 86.06 108 CYS A N 1
ATOM 901 C CA . CYS A 1 108 ? 15.930 -2.658 -16.430 1.00 86.06 108 CYS A CA 1
ATOM 902 C C . CYS A 1 108 ? 15.046 -3.615 -15.637 1.00 86.06 108 CYS A C 1
ATOM 904 O O . CYS A 1 108 ? 14.141 -3.193 -14.911 1.00 86.06 108 CYS A O 1
ATOM 906 N N . ALA A 1 109 ? 15.359 -4.909 -15.724 1.00 87.00 109 ALA A N 1
ATOM 907 C CA . ALA A 1 109 ? 14.671 -5.945 -14.956 1.00 87.00 109 ALA A CA 1
ATOM 908 C C . ALA A 1 109 ? 14.691 -5.655 -13.443 1.00 87.00 109 ALA A C 1
ATOM 910 O O . ALA A 1 109 ? 13.763 -6.013 -12.720 1.00 87.00 109 ALA A O 1
ATOM 911 N N . PHE A 1 110 ? 15.713 -4.937 -12.962 1.00 87.75 110 PHE A N 1
ATOM 912 C CA . PHE A 1 110 ? 15.803 -4.486 -11.576 1.00 87.75 110 PHE A CA 1
ATOM 913 C C . PHE A 1 110 ? 14.708 -3.487 -11.189 1.00 87.75 110 PHE A C 1
ATOM 915 O O . PHE A 1 110 ? 14.042 -3.680 -10.172 1.00 87.75 110 PHE A O 1
ATOM 922 N N . ALA A 1 111 ? 14.459 -2.470 -12.017 1.00 89.50 111 ALA A N 1
ATOM 923 C CA . ALA A 1 111 ? 13.373 -1.519 -11.791 1.00 89.50 111 ALA A CA 1
ATOM 924 C C . ALA A 1 111 ? 12.005 -2.221 -11.808 1.00 89.50 111 ALA A C 1
ATOM 926 O O . ALA A 1 111 ? 11.171 -2.000 -10.931 1.00 89.50 111 ALA A O 1
ATOM 927 N N . THR A 1 112 ? 11.812 -3.158 -12.740 1.00 91.06 112 THR A N 1
ATOM 928 C CA . THR A 1 112 ? 10.585 -3.962 -12.836 1.00 91.06 112 THR A CA 1
ATOM 929 C C . THR A 1 112 ? 10.376 -4.860 -11.620 1.00 91.06 112 THR A C 1
ATOM 931 O O . THR A 1 112 ? 9.280 -4.901 -11.065 1.00 91.06 112 THR A O 1
ATOM 934 N N . SER A 1 113 ? 11.433 -5.511 -11.134 1.00 90.25 113 SER A N 1
ATOM 935 C CA . SER A 1 113 ? 11.389 -6.306 -9.907 1.00 90.25 113 SER A CA 1
ATOM 936 C C . SER A 1 113 ? 11.007 -5.474 -8.685 1.00 90.25 113 SER A C 1
ATOM 938 O O . SER A 1 113 ? 10.209 -5.929 -7.865 1.00 90.25 113 SER A O 1
ATOM 940 N N . ILE A 1 114 ? 11.555 -4.260 -8.552 1.00 91.38 114 ILE A N 1
ATOM 941 C CA . ILE A 1 114 ? 11.182 -3.338 -7.471 1.00 91.38 114 ILE A CA 1
ATOM 942 C C . ILE A 1 114 ? 9.700 -2.975 -7.575 1.00 91.38 114 ILE A C 1
ATOM 944 O O . ILE A 1 114 ? 8.984 -3.038 -6.576 1.00 91.38 114 ILE A O 1
ATOM 948 N N . SER A 1 115 ? 9.213 -2.646 -8.772 1.00 92.50 115 SER A N 1
ATOM 949 C CA . SER A 1 115 ? 7.796 -2.336 -8.968 1.00 92.50 115 SER A CA 1
ATOM 950 C C . SER A 1 115 ? 6.895 -3.524 -8.634 1.00 92.50 115 SER A C 1
ATOM 952 O O . SER A 1 115 ? 5.902 -3.349 -7.933 1.00 92.50 115 SER A O 1
ATOM 954 N N . ILE A 1 116 ? 7.249 -4.743 -9.050 1.00 92.69 116 ILE A N 1
ATOM 955 C CA . ILE A 1 116 ? 6.490 -5.959 -8.720 1.00 92.69 116 ILE A CA 1
ATOM 956 C C . ILE A 1 116 ? 6.478 -6.205 -7.212 1.00 92.69 116 ILE A C 1
ATOM 958 O O . ILE A 1 116 ? 5.414 -6.463 -6.648 1.00 92.69 116 ILE A O 1
ATOM 962 N N . PHE A 1 117 ? 7.628 -6.076 -6.543 1.00 93.31 117 PHE A N 1
ATOM 963 C CA . PHE A 1 117 ? 7.696 -6.144 -5.084 1.00 93.31 117 PHE A CA 1
ATOM 964 C C . PHE A 1 117 ? 6.725 -5.140 -4.452 1.00 93.31 117 PHE A C 1
ATOM 966 O O . PHE A 1 117 ? 5.929 -5.519 -3.590 1.00 93.31 117 PHE A O 1
ATOM 973 N N . ASN A 1 118 ? 6.733 -3.889 -4.924 1.00 93.25 118 ASN A N 1
ATOM 974 C CA . ASN A 1 118 ? 5.860 -2.847 -4.399 1.00 93.25 118 ASN A CA 1
ATOM 975 C C . ASN A 1 118 ? 4.380 -3.176 -4.602 1.00 93.25 118 ASN A C 1
ATOM 977 O O . ASN A 1 118 ? 3.606 -3.085 -3.653 1.00 93.25 118 ASN A O 1
ATOM 981 N N . TYR A 1 119 ? 3.985 -3.625 -5.794 1.00 93.88 119 TYR A N 1
ATOM 982 C CA . 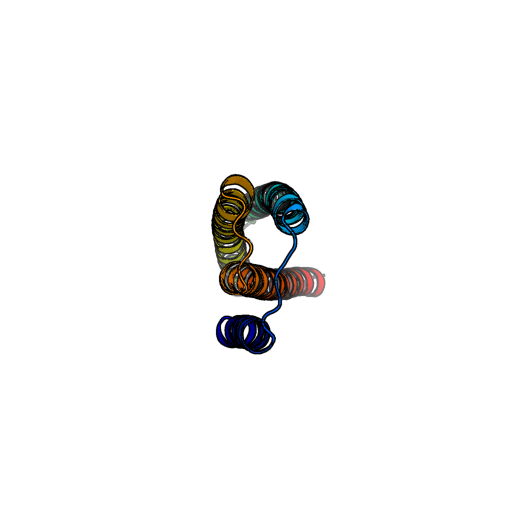TYR A 1 119 ? 2.602 -4.001 -6.092 1.00 93.88 119 TYR A CA 1
ATOM 983 C C . TYR A 1 119 ? 2.107 -5.172 -5.247 1.00 93.88 119 TYR A C 1
ATOM 985 O O . TYR A 1 119 ? 1.009 -5.119 -4.689 1.00 93.88 119 TYR A O 1
ATOM 993 N N . VAL A 1 120 ? 2.912 -6.227 -5.120 1.00 93.38 120 VAL A N 1
ATOM 994 C CA . VAL A 1 120 ? 2.531 -7.405 -4.334 1.00 93.38 120 VAL A CA 1
ATOM 995 C C . VAL A 1 120 ? 2.460 -7.048 -2.851 1.00 93.38 120 VAL A C 1
ATOM 997 O O . VAL A 1 120 ? 1.501 -7.418 -2.172 1.00 93.38 120 VAL A O 1
ATOM 1000 N N . HIS A 1 121 ? 3.430 -6.286 -2.339 1.00 93.12 121 HIS A N 1
ATOM 1001 C CA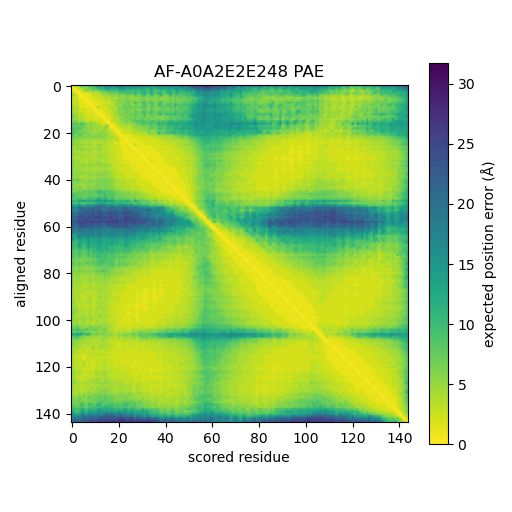 . HIS A 1 121 ? 3.422 -5.842 -0.949 1.00 93.12 121 HIS A CA 1
ATOM 1002 C C . HIS A 1 121 ? 2.232 -4.920 -0.642 1.00 93.12 121 HIS A C 1
ATOM 1004 O O . HIS A 1 121 ? 1.552 -5.096 0.374 1.00 93.12 121 HIS A O 1
ATOM 1010 N N . PHE A 1 122 ? 1.926 -3.996 -1.553 1.00 94.06 122 PHE A N 1
ATOM 1011 C CA . PHE A 1 122 ? 0.761 -3.123 -1.484 1.00 94.06 122 PHE A CA 1
ATOM 1012 C C . PHE A 1 122 ? -0.546 -3.922 -1.433 1.00 94.06 122 PHE A C 1
ATOM 1014 O O . PHE A 1 122 ? -1.345 -3.745 -0.512 1.00 94.06 122 PHE A O 1
ATOM 1021 N N . GLY A 1 123 ? -0.739 -4.854 -2.372 1.00 93.44 123 GLY A N 1
ATOM 1022 C CA . GLY A 1 123 ? -1.946 -5.678 -2.447 1.00 93.44 123 GLY A CA 1
ATOM 1023 C C . GLY A 1 123 ? -2.153 -6.531 -1.195 1.00 93.44 123 GLY A C 1
ATOM 1024 O O . GLY A 1 123 ? -3.250 -6.570 -0.637 1.00 93.44 123 GLY A O 1
ATOM 1025 N N . LEU A 1 124 ? -1.089 -7.156 -0.687 1.00 92.00 124 LEU A N 1
ATOM 1026 C CA . LEU A 1 124 ? -1.157 -7.917 0.559 1.00 92.00 124 LEU A CA 1
ATOM 1027 C C . LEU A 1 124 ? -1.503 -7.030 1.765 1.00 92.00 124 LEU A C 1
ATOM 1029 O O . LEU A 1 124 ? -2.308 -7.422 2.613 1.00 92.00 124 LEU A O 1
ATOM 1033 N N . THR A 1 125 ? -0.933 -5.829 1.843 1.00 91.25 125 THR A N 1
ATOM 1034 C CA . THR A 1 125 ? -1.221 -4.893 2.937 1.00 91.25 125 THR A CA 1
ATOM 1035 C C . THR A 1 125 ? -2.672 -4.407 2.889 1.00 91.25 125 THR A C 1
ATOM 1037 O O . THR A 1 125 ? -3.334 -4.365 3.928 1.00 91.25 125 THR A O 1
ATOM 1040 N N . ILE A 1 126 ? -3.221 -4.150 1.695 1.00 92.25 126 ILE A N 1
ATOM 1041 C CA . ILE A 1 126 ? -4.657 -3.879 1.523 1.00 92.25 126 ILE A CA 1
ATOM 1042 C C . ILE A 1 126 ? -5.504 -5.043 2.033 1.00 92.25 126 ILE A C 1
ATOM 1044 O O . ILE A 1 126 ? -6.430 -4.819 2.811 1.00 92.25 126 ILE A O 1
ATOM 1048 N N . LEU A 1 127 ? -5.189 -6.286 1.655 1.00 91.19 127 LEU A N 1
ATOM 1049 C CA . LEU A 1 127 ? -5.944 -7.456 2.119 1.00 91.19 127 LEU A CA 1
ATOM 1050 C C . LEU A 1 127 ? -5.957 -7.559 3.651 1.00 91.19 127 LEU A C 1
ATOM 1052 O O . LEU A 1 127 ? -6.982 -7.901 4.246 1.00 91.19 127 LEU A O 1
ATOM 1056 N N . MET A 1 128 ? -4.848 -7.217 4.310 1.00 88.88 128 MET A N 1
ATOM 1057 C CA . MET A 1 128 ? -4.771 -7.169 5.771 1.00 88.88 128 MET A CA 1
ATOM 1058 C C . MET A 1 128 ? -5.674 -6.081 6.369 1.00 88.88 128 MET A C 1
ATOM 1060 O O . MET A 1 128 ? -6.359 -6.343 7.363 1.00 88.88 128 MET A O 1
ATOM 1064 N N . ILE A 1 129 ? -5.708 -4.887 5.769 1.00 90.25 129 ILE A N 1
ATOM 1065 C CA . ILE A 1 129 ? -6.603 -3.795 6.183 1.00 90.25 129 ILE A CA 1
ATOM 1066 C C . ILE A 1 129 ? -8.066 -4.210 6.004 1.00 90.25 129 ILE A C 1
ATOM 1068 O O . ILE A 1 129 ? -8.857 -4.049 6.933 1.00 90.25 129 ILE A O 1
ATOM 1072 N N . VAL A 1 130 ? -8.424 -4.807 4.865 1.00 90.31 130 VAL A N 1
ATOM 1073 C CA . VAL A 1 130 ? -9.789 -5.285 4.585 1.00 90.31 130 VAL A CA 1
ATOM 1074 C C . VAL A 1 130 ? -10.209 -6.356 5.590 1.00 90.31 130 VAL A C 1
ATOM 1076 O O . VAL A 1 130 ? -11.265 -6.230 6.206 1.00 90.31 130 VAL A O 1
ATOM 1079 N N . LYS A 1 131 ? -9.364 -7.366 5.844 1.00 89.00 131 LYS A N 1
ATOM 1080 C CA . LYS A 1 131 ? -9.647 -8.419 6.834 1.00 89.00 131 LYS A CA 1
ATOM 1081 C C . LYS A 1 131 ? -9.904 -7.842 8.231 1.00 89.00 131 LYS A C 1
ATOM 1083 O O . LYS A 1 131 ? -10.806 -8.296 8.931 1.00 89.00 131 LYS A O 1
ATOM 1088 N N . ARG A 1 132 ? -9.119 -6.844 8.647 1.00 86.31 132 ARG A N 1
ATOM 1089 C CA . ARG A 1 132 ? -9.278 -6.181 9.954 1.00 86.31 132 ARG A CA 1
ATOM 1090 C C . ARG A 1 132 ? -10.516 -5.292 10.009 1.00 86.31 132 ARG A C 1
ATOM 1092 O O . ARG A 1 132 ? -11.207 -5.299 11.021 1.00 86.31 132 ARG A O 1
ATOM 1099 N N . SER A 1 133 ? -10.820 -4.594 8.917 1.00 86.81 133 SER A N 1
ATOM 1100 C CA . SER A 1 133 ? -12.048 -3.804 8.778 1.00 86.81 133 SER A CA 1
ATOM 1101 C C . SER A 1 133 ? -13.277 -4.704 8.900 1.00 86.81 133 SER A C 1
ATOM 1103 O O . SER A 1 133 ? 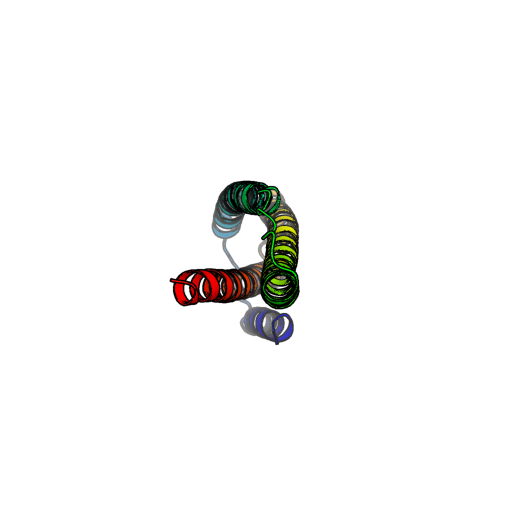-14.182 -4.409 9.669 1.00 86.81 133 SER A O 1
ATOM 1105 N N . HIS A 1 134 ? -13.271 -5.859 8.227 1.00 87.06 134 HIS A N 1
ATOM 1106 C CA . HIS A 1 134 ? -14.345 -6.845 8.330 1.00 87.06 134 HIS A CA 1
ATOM 1107 C C . HIS A 1 134 ? -14.503 -7.381 9.757 1.00 87.06 134 HIS A C 1
ATOM 1109 O O . HIS A 1 134 ? -15.618 -7.467 10.257 1.00 87.06 134 HIS A O 1
ATOM 1115 N N . ALA A 1 135 ? -13.404 -7.714 10.441 1.00 84.31 135 ALA A N 1
ATOM 1116 C CA . ALA A 1 135 ? -13.463 -8.159 11.835 1.00 84.31 135 ALA A CA 1
ATOM 1117 C C . ALA A 1 135 ? -14.040 -7.081 12.773 1.00 84.31 135 ALA A C 1
ATOM 1119 O O . ALA A 1 135 ? -14.736 -7.410 13.730 1.00 84.31 135 ALA A O 1
ATOM 1120 N N . LEU A 1 136 ? -13.769 -5.800 12.496 1.00 82.50 136 LEU A N 1
ATOM 1121 C CA . LEU A 1 136 ? -14.361 -4.680 13.226 1.00 82.50 136 LEU A CA 1
ATOM 1122 C C . LEU A 1 136 ? -15.872 -4.571 12.962 1.00 82.50 136 LEU A C 1
ATOM 1124 O O . LEU A 1 136 ? -16.629 -4.443 13.918 1.00 82.50 136 LEU A O 1
ATOM 1128 N N . PHE A 1 137 ? -16.310 -4.670 11.701 1.00 81.50 137 PHE A N 1
ATOM 1129 C CA . PHE A 1 137 ? -17.733 -4.610 11.341 1.00 81.50 137 PHE A CA 1
ATOM 1130 C C . PHE A 1 137 ? -18.527 -5.799 11.872 1.00 81.50 137 PHE A C 1
ATOM 1132 O O . PHE A 1 137 ? -19.611 -5.610 12.408 1.00 81.50 137 PHE A O 1
ATOM 1139 N N . GLN A 1 138 ? -17.977 -7.011 11.794 1.00 84.12 138 GLN A N 1
ATOM 1140 C CA . GLN A 1 138 ? -18.625 -8.204 12.333 1.00 84.12 138 GLN A CA 1
ATOM 1141 C C . GLN A 1 138 ? -18.888 -8.063 13.836 1.00 84.12 138 GLN A C 1
ATOM 1143 O O . GLN A 1 138 ? -19.993 -8.325 14.296 1.00 84.12 138 GLN A O 1
ATOM 1148 N N . LYS A 1 139 ? -17.919 -7.523 14.586 1.00 76.94 139 LYS A N 1
ATOM 1149 C CA . LYS A 1 139 ? -18.120 -7.205 16.004 1.00 76.94 139 LYS A CA 1
ATOM 1150 C C . LYS A 1 139 ? -19.200 -6.147 16.248 1.00 76.94 139 LYS A C 1
ATOM 1152 O O . LYS A 1 139 ? -19.721 -6.109 17.356 1.00 76.94 139 LYS A O 1
ATOM 1157 N N . GLU A 1 140 ? -19.488 -5.258 15.299 1.00 70.44 140 GLU A N 1
ATOM 1158 C CA . GLU A 1 140 ? -20.595 -4.300 15.424 1.00 70.44 140 GLU A CA 1
ATOM 1159 C C . GLU A 1 140 ? -21.950 -4.972 15.174 1.00 70.44 140 GLU A C 1
ATOM 1161 O O . GLU A 1 140 ? -22.881 -4.713 15.926 1.00 70.44 140 GLU A O 1
ATOM 1166 N N . TYR A 1 141 ? -22.039 -5.874 14.190 1.00 73.12 141 TYR A N 1
ATOM 1167 C CA . TYR A 1 141 ? -23.270 -6.612 13.885 1.00 73.12 141 TYR A CA 1
ATOM 1168 C C . TYR A 1 141 ? -23.647 -7.636 14.958 1.00 73.12 141 TYR A C 1
ATOM 1170 O O . T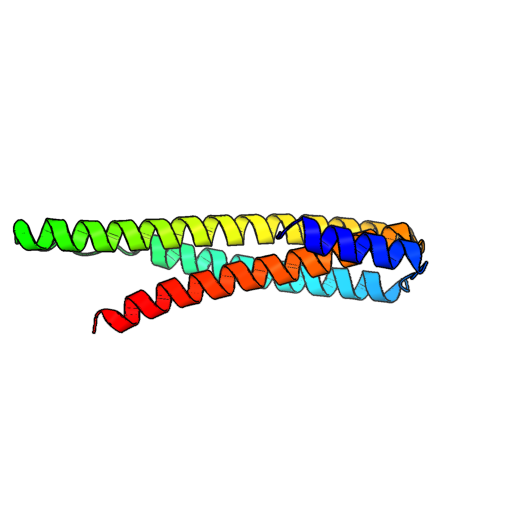YR A 1 141 ? -24.825 -7.804 15.233 1.00 73.12 141 TYR A O 1
ATOM 1178 N N . ASP A 1 142 ? -22.671 -8.267 15.616 1.00 65.69 142 ASP A N 1
ATOM 1179 C CA . ASP A 1 142 ? -22.926 -9.238 16.694 1.00 65.69 142 ASP A CA 1
ATOM 1180 C C . ASP A 1 142 ? -23.446 -8.586 18.006 1.00 65.69 142 ASP A C 1
ATOM 1182 O O . ASP A 1 142 ? -23.543 -9.254 19.039 1.00 65.69 142 ASP A O 1
ATOM 1186 N N . ILE A 1 143 ? -23.675 -7.265 18.024 1.00 56.12 143 ILE A N 1
ATOM 1187 C CA . ILE A 1 143 ? -24.108 -6.496 19.206 1.00 56.12 143 ILE A CA 1
ATOM 118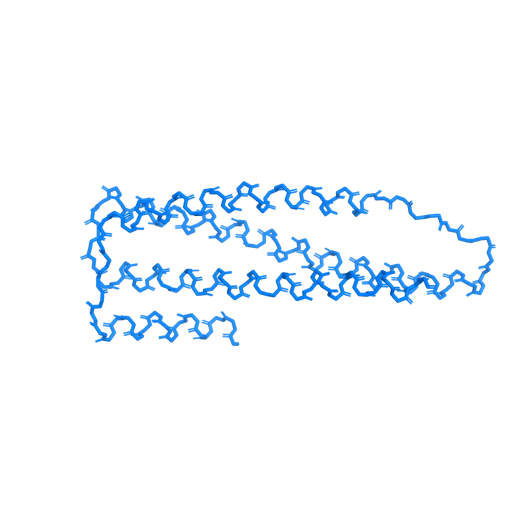8 C C . ILE A 1 143 ? -25.583 -6.049 19.125 1.00 56.12 143 ILE A C 1
ATOM 1190 O O . ILE A 1 143 ? -26.115 -5.621 20.152 1.00 56.12 143 ILE A O 1
ATOM 1194 N N . GLU A 1 144 ? -26.249 -6.223 17.977 1.00 44.78 144 GLU A N 1
ATOM 1195 C CA . GLU A 1 144 ? -27.724 -6.229 17.868 1.00 44.78 144 GLU A CA 1
ATOM 1196 C C . GLU A 1 144 ? -28.295 -7.639 18.088 1.00 44.78 144 GLU A C 1
ATOM 1198 O O . GLU A 1 144 ? -29.350 -7.733 18.757 1.00 44.78 144 GLU A O 1
#

Radius of gyration: 20.25 Å; Cα contacts (8 Å, |Δi|>4): 113; chains: 1; bounding box: 44×25×58 Å

Solvent-accessible surface area (backbone atoms only — not comparable to full-atom values): 7672 Å² total; per-residue (Å²): 105,77,66,55,53,18,50,51,55,14,50,52,33,46,75,70,58,44,58,56,58,63,67,57,29,53,51,43,32,55,51,30,52,53,49,40,57,51,48,51,54,49,50,54,53,52,50,56,60,69,66,57,83,76,87,80,70,95,47,78,72,62,36,57,60,50,49,51,53,52,49,53,50,49,50,53,52,50,54,48,52,51,53,51,54,50,50,39,54,51,30,53,51,51,25,52,51,26,47,50,35,41,76,69,64,56,69,39,26,65,56,33,17,51,52,48,23,49,52,46,34,50,53,52,51,48,52,53,50,51,55,51,51,49,55,55,50,52,60,56,61,77,71,115

Nearest PDB structures (foldseek):
  8snb-assembly1_1G  TM=5.389E-01  e=9.329E+00  Strongylocentrotus purpuratus

Sequence (144 aa):
MFYVFPLICGFVSLYFNISFDIDSYGLSITFFGIFIALLLNIQVAIFSIFQRKWEQPSDDQLKKLQLRKINERKQLLSELNSNISYLIVFSIFSLIISMIFYLFKIHCAFATSISIFNYVHFGLTILMIVKRSHALFQKEYDIE

Mean predicted aligned error: 6.5 Å

pLDDT: mean 86.14, std 9.89, range [44.78, 97.25]

Secondary structure (DSSP, 8-state):
-TTHHHHHHHHHHHHTT----HHHHHHHHHHHHHHHHHHHHHHHHHHHHHTPPPPPPS-HHHHHHHHHHHHHHHHHHHHHHHHHHHHHHHHHHHHHHHHHHHHTT---HHHHHHHH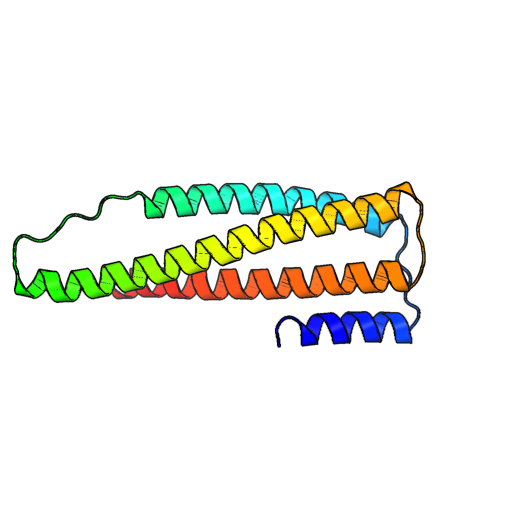HHHHHHHHHHHHHHHHHHHHHHHHHTT-

Foldseek 3Di:
DLQVVLLVQLVVLVVVFDWDALVVLVVLLVVLVVVLVVLVVVLVVLVVVLPDDDDQDPDDVVNVVVVVLVVVLNVLSVVLSVLSVVLSVLSVVLNVLSVVCNVVVPTGSNSVSVNSSSVSSSVVSVVVSVVSVVVSVVSVVVVD